Protein AF-A0A6V8NXZ9-F1 (afdb_monomer_lite)

Structure (mmCIF, N/CA/C/O backbone):
data_AF-A0A6V8NXZ9-F1
#
_entry.id   AF-A0A6V8NXZ9-F1
#
loop_
_atom_site.group_PDB
_atom_site.id
_atom_site.type_symbol
_atom_site.label_atom_id
_atom_site.label_alt_id
_atom_site.label_comp_id
_atom_site.label_asym_id
_atom_site.label_entity_id
_atom_site.label_seq_id
_atom_site.pdbx_PDB_ins_code
_atom_site.Cartn_x
_atom_site.Cartn_y
_atom_site.Cartn_z
_atom_site.occupancy
_atom_site.B_iso_or_equiv
_atom_site.auth_seq_id
_atom_site.auth_comp_id
_atom_site.auth_asym_id
_atom_site.auth_atom_id
_atom_site.pdbx_PDB_model_num
ATOM 1 N N . MET A 1 1 ? 3.619 6.736 -26.602 1.00 44.34 1 MET A N 1
ATOM 2 C CA . MET A 1 1 ? 4.812 7.509 -26.999 1.00 44.34 1 MET A CA 1
ATOM 3 C C . MET A 1 1 ? 5.815 6.508 -27.537 1.00 44.34 1 MET A C 1
ATOM 5 O O . MET A 1 1 ? 6.090 5.540 -26.835 1.00 44.34 1 MET A O 1
ATOM 9 N N . PHE A 1 2 ? 6.226 6.616 -28.799 1.00 51.22 2 PHE A N 1
ATOM 10 C CA . PHE A 1 2 ? 7.111 5.613 -29.393 1.00 51.22 2 PHE A CA 1
ATOM 11 C C . PHE A 1 2 ? 8.564 5.928 -29.008 1.00 51.22 2 PHE A C 1
ATOM 13 O O . PHE A 1 2 ? 8.929 7.092 -28.900 1.00 51.22 2 PHE A O 1
ATOM 20 N N . LEU A 1 3 ? 9.408 4.907 -28.820 1.00 50.59 3 LEU A N 1
ATOM 21 C CA . LEU A 1 3 ? 10.828 5.071 -28.450 1.00 50.59 3 LEU A CA 1
ATOM 22 C C . LEU A 1 3 ? 11.610 6.003 -29.397 1.00 50.59 3 LEU A C 1
ATOM 24 O O . LEU A 1 3 ? 12.519 6.702 -28.956 1.00 50.59 3 LEU A O 1
ATOM 28 N N . LYS A 1 4 ? 11.196 6.074 -30.669 1.00 51.84 4 LYS A N 1
ATOM 29 C CA . LYS A 1 4 ? 11.708 7.023 -31.673 1.00 51.84 4 LYS A CA 1
ATOM 30 C C . LYS A 1 4 ? 11.561 8.494 -31.264 1.00 51.84 4 LYS A C 1
ATOM 32 O O . LYS A 1 4 ? 12.440 9.290 -31.566 1.00 51.84 4 LYS A O 1
ATOM 37 N N . ASP A 1 5 ? 10.493 8.833 -30.540 1.00 56.41 5 ASP A N 1
ATOM 38 C CA . ASP A 1 5 ? 10.184 10.208 -30.133 1.00 56.41 5 ASP A CA 1
ATOM 39 C C . ASP A 1 5 ? 11.062 10.650 -28.944 1.00 56.41 5 ASP A C 1
ATOM 41 O O . ASP A 1 5 ? 11.303 11.838 -28.748 1.00 56.41 5 ASP A O 1
ATOM 45 N N . LEU A 1 6 ? 11.554 9.693 -28.146 1.00 55.06 6 LEU A N 1
ATOM 46 C CA . LEU A 1 6 ? 12.332 9.953 -26.932 1.00 55.06 6 LEU A CA 1
ATOM 47 C C . LEU A 1 6 ? 13.842 10.016 -27.195 1.00 55.06 6 LEU A C 1
ATOM 49 O O . LEU A 1 6 ? 14.550 10.742 -26.506 1.00 55.06 6 LEU A O 1
ATOM 53 N N . LEU A 1 7 ? 14.338 9.270 -28.184 1.00 58.25 7 LEU A N 1
ATOM 54 C CA . LEU A 1 7 ? 15.778 9.123 -28.409 1.00 58.25 7 LEU A CA 1
ATOM 55 C C . LEU A 1 7 ? 16.353 10.022 -29.506 1.00 58.25 7 LEU A C 1
ATOM 57 O O . LEU A 1 7 ? 17.566 10.025 -29.647 1.00 58.25 7 LEU A O 1
ATOM 61 N N . HIS A 1 8 ? 15.540 10.771 -30.266 1.00 58.88 8 HIS A N 1
ATOM 62 C CA . HIS A 1 8 ? 16.008 11.631 -31.378 1.00 58.88 8 HIS A CA 1
ATOM 63 C C . HIS A 1 8 ? 16.975 10.921 -32.354 1.00 58.88 8 HIS A C 1
ATOM 65 O O . HIS A 1 8 ? 17.733 11.564 -33.076 1.00 58.88 8 HIS A O 1
ATOM 71 N N . ILE A 1 9 ? 16.952 9.587 -32.386 1.00 61.41 9 ILE A N 1
ATOM 72 C CA . ILE A 1 9 ? 17.805 8.761 -33.231 1.00 61.41 9 ILE A CA 1
ATOM 73 C C . ILE A 1 9 ? 16.884 8.010 -34.174 1.00 61.41 9 ILE A C 1
ATOM 75 O O . ILE A 1 9 ? 16.081 7.170 -33.756 1.00 61.41 9 ILE A O 1
ATOM 79 N N . ASP A 1 10 ? 17.015 8.319 -35.460 1.00 65.19 10 ASP A N 1
ATOM 80 C CA . ASP A 1 10 ? 16.395 7.535 -36.512 1.00 65.19 10 ASP A CA 1
ATOM 81 C C . ASP A 1 10 ? 17.230 6.270 -36.758 1.00 65.19 10 ASP A C 1
ATOM 83 O O . ASP A 1 10 ? 18.076 6.185 -37.647 1.00 65.19 10 ASP A O 1
ATOM 87 N N . TRP A 1 11 ? 16.972 5.267 -35.924 1.00 61.94 11 TRP A N 1
ATOM 88 C CA . TRP A 1 11 ? 17.294 3.852 -36.106 1.00 61.94 11 TRP A CA 1
ATOM 89 C C . TRP A 1 11 ? 17.122 3.303 -37.536 1.00 61.94 11 TRP A C 1
ATOM 91 O O . TRP A 1 11 ? 17.767 2.310 -37.862 1.00 61.94 11 TRP A O 1
ATOM 101 N N . SER A 1 12 ? 16.313 3.930 -38.398 1.00 65.88 12 SER A N 1
ATOM 102 C CA . SER A 1 12 ? 16.125 3.510 -39.796 1.00 65.88 12 SER A CA 1
ATOM 103 C C . SER A 1 12 ? 17.209 4.045 -40.739 1.00 65.88 12 SER A C 1
ATOM 105 O O . SER A 1 12 ? 17.384 3.505 -41.827 1.00 65.88 12 SER A O 1
ATOM 107 N N . ASN A 1 13 ? 17.923 5.100 -40.335 1.00 66.12 13 ASN A N 1
ATOM 108 C CA . ASN A 1 13 ? 18.880 5.838 -41.166 1.00 66.12 13 ASN A CA 1
ATOM 109 C C . ASN A 1 13 ? 20.290 5.902 -40.546 1.00 66.12 13 ASN A C 1
ATOM 111 O O . ASN A 1 13 ? 21.127 6.698 -40.965 1.00 66.12 13 ASN A O 1
ATOM 115 N N . THR A 1 14 ? 20.546 5.106 -39.504 1.00 67.25 14 THR A N 1
ATOM 116 C CA . THR A 1 14 ? 21.840 5.082 -38.811 1.00 67.25 14 THR A CA 1
ATOM 117 C C . THR A 1 14 ? 22.824 4.199 -39.581 1.00 67.25 14 THR A C 1
ATOM 119 O O . THR A 1 14 ? 22.561 3.013 -39.777 1.00 67.25 14 THR A O 1
ATOM 122 N N . ASP A 1 15 ? 23.961 4.758 -39.998 1.00 72.31 15 ASP A N 1
ATOM 123 C CA . ASP A 1 15 ? 25.062 3.977 -40.568 1.00 72.31 15 ASP A CA 1
ATOM 124 C C . ASP A 1 15 ? 25.852 3.294 -39.441 1.00 72.31 15 ASP A C 1
ATOM 126 O O . ASP A 1 15 ? 26.565 3.934 -38.671 1.00 72.31 15 ASP A O 1
ATOM 130 N N . PHE A 1 16 ? 25.712 1.975 -39.327 1.00 73.75 16 PHE A N 1
ATOM 131 C CA . PHE A 1 16 ? 26.387 1.180 -38.297 1.00 73.75 16 PHE A CA 1
ATOM 132 C C . PHE A 1 16 ? 27.879 0.939 -38.579 1.00 73.75 16 PHE A C 1
ATOM 134 O O . PHE A 1 16 ? 28.561 0.371 -37.725 1.00 73.75 16 PHE A O 1
ATOM 141 N N . ASN A 1 17 ? 28.392 1.354 -39.742 1.00 78.12 17 ASN A N 1
ATOM 142 C CA . ASN A 1 17 ? 29.830 1.360 -40.023 1.00 78.12 17 ASN A CA 1
ATOM 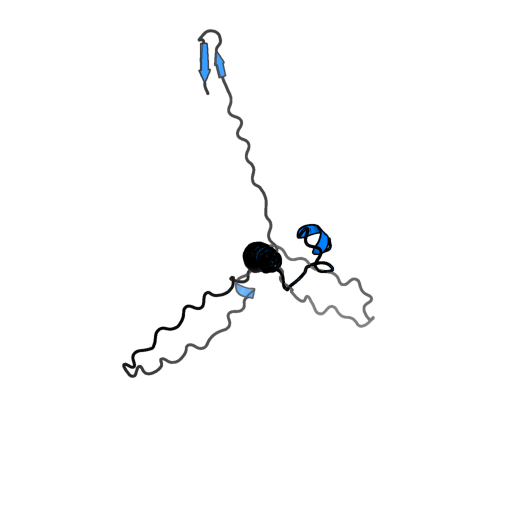143 C C . ASN A 1 17 ? 30.531 2.639 -39.545 1.00 78.12 17 ASN A C 1
ATOM 145 O O . ASN A 1 17 ? 31.762 2.658 -39.488 1.00 78.12 17 ASN A O 1
ATOM 149 N N . ASP A 1 18 ? 29.786 3.683 -39.171 1.00 82.25 18 ASP A N 1
ATOM 150 C CA . ASP A 1 18 ? 30.359 4.876 -38.554 1.00 82.25 18 ASP A CA 1
ATOM 151 C C . ASP A 1 18 ? 30.555 4.670 -37.043 1.00 82.25 18 ASP A C 1
ATOM 153 O O . ASP A 1 18 ? 29.615 4.500 -36.260 1.00 82.25 18 ASP A O 1
ATOM 157 N N . GLN A 1 19 ? 31.817 4.713 -36.618 1.00 83.50 19 GLN A N 1
ATOM 158 C CA . GLN A 1 19 ? 32.207 4.544 -35.224 1.00 83.50 19 GLN A CA 1
ATOM 159 C C . GLN A 1 19 ? 31.627 5.642 -34.312 1.00 83.50 19 GLN A C 1
ATOM 161 O O . GLN A 1 19 ? 31.325 5.358 -33.147 1.00 83.50 19 GLN A O 1
ATOM 166 N N . GLU A 1 20 ? 31.453 6.876 -34.799 1.00 82.19 20 GLU A N 1
ATOM 167 C CA . GLU A 1 20 ? 30.852 7.957 -34.007 1.00 82.19 20 GLU A CA 1
ATOM 168 C C . GLU A 1 20 ? 29.347 7.750 -33.824 1.00 82.19 20 GLU A C 1
ATOM 170 O O . GLU A 1 20 ? 28.856 7.845 -32.692 1.00 82.19 20 GLU A O 1
ATOM 175 N N . ALA A 1 21 ? 28.636 7.366 -34.887 1.00 79.25 21 ALA A N 1
ATOM 176 C CA . ALA A 1 21 ? 27.217 7.021 -34.825 1.00 79.25 21 ALA A CA 1
ATOM 177 C C . ALA A 1 21 ? 26.946 5.854 -33.858 1.00 79.25 21 ALA A C 1
ATOM 179 O O . ALA A 1 21 ? 26.066 5.945 -32.994 1.00 79.25 21 ALA A O 1
ATOM 180 N N . VAL A 1 22 ? 27.749 4.784 -33.926 1.00 83.94 22 VAL A N 1
ATOM 181 C CA . VAL A 1 22 ? 27.628 3.633 -33.015 1.00 83.94 22 VAL A CA 1
ATOM 182 C C . VAL A 1 22 ? 27.886 4.044 -31.566 1.00 83.94 22 VAL A C 1
ATOM 184 O O . VAL A 1 22 ? 27.142 3.646 -30.667 1.00 83.94 22 VAL A O 1
ATOM 187 N N . LYS A 1 23 ? 28.905 4.875 -31.313 1.00 84.62 23 LYS A N 1
ATOM 188 C CA . LYS A 1 23 ? 29.224 5.356 -29.961 1.00 84.62 23 LYS A CA 1
ATOM 189 C C . LYS A 1 23 ? 28.108 6.234 -29.389 1.00 84.62 23 LYS A C 1
ATOM 191 O O . LYS A 1 23 ? 27.764 6.084 -28.214 1.00 84.62 23 LYS A O 1
ATOM 196 N N . ALA A 1 24 ? 27.524 7.114 -30.202 1.00 82.31 24 ALA A N 1
ATOM 197 C CA . ALA A 1 24 ? 26.393 7.949 -29.808 1.00 82.31 24 ALA A CA 1
ATOM 198 C C . ALA A 1 24 ? 25.162 7.099 -29.461 1.00 82.31 24 ALA A C 1
ATOM 200 O O . ALA A 1 24 ? 24.527 7.325 -28.427 1.00 82.31 24 ALA A O 1
ATOM 201 N N . LEU A 1 25 ? 24.868 6.079 -30.270 1.00 82.06 25 LEU A N 1
ATOM 202 C CA . LEU A 1 25 ? 23.763 5.152 -30.037 1.00 82.06 25 LEU A CA 1
ATOM 203 C C . LEU A 1 25 ? 23.963 4.337 -28.753 1.00 82.06 25 LEU A C 1
ATOM 205 O O . LEU A 1 25 ? 23.038 4.212 -27.949 1.00 82.06 25 LEU A O 1
ATOM 209 N N . LEU A 1 26 ? 25.181 3.844 -28.511 1.00 86.44 26 LEU A N 1
ATOM 210 C CA . LEU A 1 26 ? 25.509 3.088 -27.302 1.00 86.44 26 LEU A CA 1
ATOM 211 C C . LEU A 1 26 ? 25.357 3.944 -26.037 1.00 86.44 26 LEU A C 1
ATOM 213 O O . LEU A 1 26 ? 24.838 3.472 -25.027 1.00 86.44 26 LEU A O 1
ATOM 217 N N . HIS A 1 27 ? 25.766 5.214 -26.102 1.00 85.00 27 HIS A N 1
ATOM 218 C CA . HIS A 1 27 ? 25.620 6.161 -24.999 1.00 85.00 27 HIS A CA 1
ATOM 219 C C . HIS A 1 27 ? 24.144 6.446 -24.681 1.00 85.00 27 HIS A C 1
ATOM 221 O O . HIS A 1 27 ? 23.736 6.405 -23.521 1.00 85.00 27 HIS A O 1
ATOM 227 N N . HIS A 1 28 ? 23.316 6.659 -25.706 1.00 83.00 28 HIS A N 1
ATOM 228 C CA . HIS A 1 28 ? 21.875 6.851 -25.527 1.00 83.00 28 HIS A CA 1
ATOM 229 C C . HIS A 1 28 ? 21.192 5.610 -24.950 1.00 83.00 28 HIS A C 1
ATOM 231 O O . HIS A 1 28 ? 20.364 5.722 -24.045 1.00 83.00 28 HIS A O 1
ATOM 237 N N . LEU A 1 29 ? 21.569 4.422 -25.427 1.00 85.19 29 LEU A N 1
ATOM 238 C CA . LEU A 1 29 ? 21.033 3.164 -24.921 1.00 85.19 29 LEU A CA 1
ATOM 239 C C . LEU A 1 29 ? 21.428 2.936 -23.457 1.00 85.19 29 LEU A C 1
ATOM 241 O O . LEU A 1 29 ? 20.581 2.543 -22.659 1.00 85.19 29 LEU A O 1
ATOM 245 N N . ALA A 1 30 ? 22.671 3.249 -23.082 1.00 86.44 30 ALA A N 1
ATOM 246 C CA . ALA A 1 30 ? 23.124 3.188 -21.694 1.00 86.44 30 ALA A CA 1
ATOM 247 C C . ALA A 1 30 ? 22.316 4.131 -20.786 1.00 86.44 30 ALA A C 1
ATOM 249 O O . ALA A 1 30 ? 21.821 3.694 -19.748 1.00 86.44 30 ALA A O 1
ATOM 250 N N . ASN A 1 31 ? 22.100 5.380 -21.212 1.00 87.69 31 ASN A N 1
ATOM 251 C CA . ASN A 1 31 ? 21.304 6.356 -20.461 1.00 87.69 31 ASN A CA 1
ATOM 252 C C . ASN A 1 31 ? 19.844 5.904 -20.299 1.00 87.69 31 ASN A C 1
ATOM 254 O O . ASN A 1 31 ? 19.264 6.041 -19.221 1.00 87.69 31 ASN A O 1
ATOM 258 N N . LEU A 1 32 ? 19.249 5.322 -21.345 1.00 86.44 32 LEU A N 1
ATOM 259 C CA . LEU A 1 32 ? 17.887 4.793 -21.279 1.00 86.44 32 LEU A CA 1
ATOM 260 C C . LEU A 1 32 ? 17.793 3.593 -20.333 1.00 86.44 32 LEU A C 1
ATOM 262 O O . LEU A 1 32 ? 16.876 3.523 -19.517 1.00 86.44 32 LEU A O 1
ATOM 266 N N . VAL A 1 33 ? 18.739 2.655 -20.422 1.00 90.25 33 VAL A N 1
ATOM 267 C CA . VAL A 1 33 ? 18.802 1.500 -19.518 1.00 90.25 33 VAL A CA 1
ATOM 268 C C . VAL A 1 33 ? 18.965 1.966 -18.075 1.00 90.25 33 VAL A C 1
ATOM 270 O O . VAL A 1 33 ? 18.298 1.433 -17.190 1.00 90.25 33 VAL A O 1
ATOM 273 N N . GLU A 1 34 ? 19.792 2.980 -17.826 1.00 90.81 34 GLU A N 1
ATOM 274 C CA . GLU A 1 34 ? 19.961 3.552 -16.493 1.00 90.81 34 GLU A CA 1
ATOM 275 C C . GLU A 1 34 ? 18.665 4.195 -15.979 1.00 90.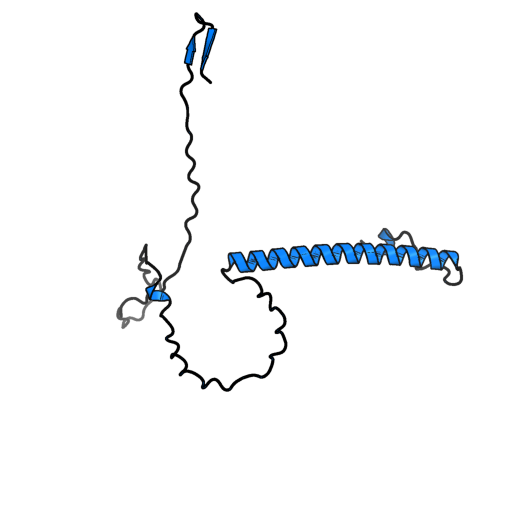81 34 GLU A C 1
ATOM 277 O O . GLU A 1 34 ? 18.249 3.920 -14.851 1.00 90.81 34 GLU A O 1
ATOM 282 N N . ALA A 1 35 ? 17.986 4.997 -16.804 1.00 86.25 35 ALA A N 1
ATOM 283 C CA . ALA A 1 35 ? 16.704 5.604 -16.453 1.00 86.25 35 ALA A CA 1
ATOM 284 C C . ALA A 1 35 ? 15.643 4.540 -16.124 1.00 86.25 35 ALA A C 1
ATOM 286 O O . ALA A 1 35 ? 15.015 4.595 -15.064 1.00 86.25 35 ALA A O 1
ATOM 287 N N . LEU A 1 36 ? 15.515 3.518 -16.976 1.00 91.19 36 LEU A N 1
ATOM 288 C CA . LEU A 1 36 ? 14.605 2.391 -16.764 1.00 91.19 36 LEU A CA 1
ATOM 289 C C . LEU A 1 36 ? 14.964 1.596 -15.506 1.00 91.19 36 LEU A C 1
ATOM 291 O O . LEU A 1 36 ? 14.077 1.159 -14.776 1.00 91.19 36 LEU A O 1
ATOM 295 N N . HIS A 1 37 ? 16.254 1.405 -15.223 1.00 92.62 37 HIS A N 1
ATOM 296 C CA . HIS A 1 37 ? 16.697 0.708 -14.022 1.00 92.62 37 HIS A CA 1
ATOM 297 C C . HIS A 1 37 ? 16.328 1.483 -12.752 1.00 92.62 37 HIS A C 1
ATOM 299 O O . HIS A 1 37 ? 15.801 0.891 -11.805 1.00 92.62 37 HIS A O 1
ATOM 305 N N . ARG A 1 38 ? 16.550 2.804 -12.745 1.00 92.12 38 ARG A N 1
ATOM 306 C CA . ARG A 1 38 ? 16.167 3.693 -11.636 1.00 92.12 38 ARG A CA 1
ATOM 307 C C . ARG A 1 38 ? 14.659 3.648 -11.388 1.00 92.12 38 ARG A C 1
ATOM 309 O O . ARG A 1 38 ? 14.237 3.453 -10.249 1.00 92.12 38 ARG A O 1
ATOM 316 N N . GLU A 1 39 ? 13.854 3.754 -12.442 1.00 92.12 39 GLU A N 1
ATOM 317 C CA . GLU A 1 39 ? 12.394 3.674 -12.340 1.00 92.12 39 GLU A CA 1
ATOM 318 C C . GLU A 1 39 ? 11.934 2.294 -11.851 1.00 92.12 39 GLU A C 1
ATOM 320 O O . GLU A 1 39 ? 11.100 2.191 -10.952 1.00 92.12 39 GLU A O 1
ATOM 325 N N . ASN A 1 40 ? 12.534 1.215 -12.356 1.00 96.94 40 ASN A N 1
ATOM 326 C CA . ASN A 1 40 ? 12.216 -0.141 -11.917 1.00 96.94 40 ASN A CA 1
ATOM 327 C C . ASN A 1 40 ? 12.517 -0.350 -10.425 1.00 96.94 40 ASN A C 1
ATOM 329 O O . ASN A 1 40 ? 11.740 -1.000 -9.724 1.00 96.94 40 ASN A O 1
ATOM 333 N N . LEU A 1 41 ? 13.628 0.204 -9.930 1.00 95.69 41 LEU A N 1
ATOM 334 C CA . LEU A 1 41 ? 13.993 0.141 -8.517 1.00 95.69 41 LEU A CA 1
ATOM 335 C C . LEU A 1 41 ? 13.007 0.930 -7.644 1.00 95.69 41 LEU A C 1
ATOM 337 O O . LEU A 1 41 ? 12.566 0.422 -6.608 1.00 95.69 41 LEU A O 1
ATOM 341 N N . ALA A 1 42 ? 12.615 2.129 -8.083 1.00 94.62 42 ALA A N 1
ATOM 342 C CA . ALA A 1 42 ? 11.609 2.939 -7.403 1.00 94.62 42 ALA A CA 1
ATOM 343 C C . ALA A 1 42 ? 10.258 2.205 -7.339 1.00 94.62 42 ALA A C 1
ATOM 345 O O . ALA A 1 42 ? 9.686 2.053 -6.259 1.00 94.62 42 ALA A O 1
ATOM 346 N N . LEU A 1 43 ? 9.803 1.643 -8.464 1.00 97.38 43 LEU A N 1
ATOM 347 C CA . LEU A 1 43 ? 8.565 0.864 -8.541 1.00 97.38 43 LEU A CA 1
ATOM 348 C C . LEU A 1 43 ? 8.608 -0.387 -7.662 1.00 97.38 43 LEU A C 1
ATOM 350 O O . LEU A 1 43 ? 7.630 -0.688 -6.983 1.00 97.38 43 LEU A O 1
ATOM 354 N N . LYS A 1 44 ? 9.728 -1.118 -7.635 1.00 96.25 44 LYS A N 1
ATOM 355 C CA . LYS A 1 44 ? 9.901 -2.282 -6.750 1.00 96.25 44 LYS A CA 1
ATOM 356 C C . LYS A 1 44 ? 9.812 -1.895 -5.279 1.00 96.25 44 LYS A C 1
ATOM 358 O O . LYS A 1 44 ? 9.170 -2.607 -4.510 1.00 96.25 44 LYS A O 1
ATOM 363 N N . THR A 1 45 ? 10.428 -0.776 -4.908 1.00 95.38 45 THR A N 1
ATOM 364 C CA . THR A 1 45 ? 10.407 -0.256 -3.536 1.00 95.38 45 THR A CA 1
ATOM 365 C C . THR A 1 45 ? 8.991 0.134 -3.124 1.00 95.38 45 THR A C 1
ATOM 367 O O . THR A 1 45 ? 8.507 -0.318 -2.089 1.00 95.38 45 THR A O 1
ATOM 370 N N . GLU A 1 46 ? 8.285 0.887 -3.968 1.00 95.88 46 GLU A N 1
ATOM 371 C CA . GLU A 1 46 ? 6.905 1.291 -3.690 1.00 95.88 46 GLU A CA 1
ATOM 372 C C . GLU A 1 46 ? 5.955 0.091 -3.660 1.00 95.88 46 GLU A C 1
ATOM 374 O O . GLU A 1 46 ? 5.125 -0.033 -2.765 1.00 95.88 46 GLU A O 1
ATOM 379 N N . ASN A 1 47 ? 6.118 -0.864 -4.577 1.00 97.00 47 ASN A N 1
ATOM 380 C CA . ASN A 1 47 ? 5.323 -2.088 -4.578 1.00 97.00 47 ASN A CA 1
ATOM 381 C C . ASN A 1 47 ? 5.536 -2.910 -3.297 1.00 97.00 47 ASN A C 1
ATOM 383 O O . ASN A 1 47 ? 4.582 -3.483 -2.773 1.00 97.00 47 ASN A O 1
ATOM 387 N N . GLN A 1 48 ? 6.769 -2.958 -2.781 1.00 91.44 48 GLN A N 1
ATOM 388 C CA . GLN A 1 48 ? 7.071 -3.614 -1.512 1.00 91.44 48 GLN A CA 1
ATOM 389 C C . GLN A 1 48 ? 6.407 -2.881 -0.341 1.00 91.44 48 GLN A C 1
ATOM 391 O O . GLN A 1 48 ? 5.716 -3.520 0.449 1.00 91.44 48 GLN A O 1
ATOM 396 N N . ARG A 1 49 ? 6.507 -1.546 -0.294 1.00 93.12 49 ARG A N 1
ATOM 397 C CA . ARG A 1 49 ? 5.833 -0.714 0.715 1.00 93.12 49 ARG A CA 1
ATOM 398 C C . ARG A 1 49 ? 4.320 -0.936 0.723 1.00 93.12 49 ARG A C 1
ATOM 400 O O . ARG A 1 49 ? 3.736 -1.162 1.777 1.00 93.12 49 ARG A O 1
ATOM 407 N N . LEU A 1 50 ? 3.692 -0.933 -0.452 1.00 94.31 50 LEU A N 1
ATOM 408 C CA . LEU A 1 50 ? 2.255 -1.168 -0.600 1.00 94.31 50 LEU A CA 1
ATOM 409 C C . LEU A 1 50 ? 1.851 -2.583 -0.179 1.00 94.31 50 LEU A C 1
ATOM 411 O O . LEU A 1 50 ? 0.796 -2.759 0.422 1.00 94.31 50 LEU A O 1
ATOM 415 N N . LYS A 1 51 ? 2.672 -3.598 -0.472 1.00 91.62 51 LYS A N 1
ATOM 416 C CA . LYS A 1 51 ? 2.440 -4.970 0.002 1.00 91.62 51 LYS A CA 1
ATOM 417 C C . LYS A 1 51 ? 2.499 -5.058 1.520 1.00 91.62 51 LYS A C 1
ATOM 419 O O . LYS A 1 51 ? 1.649 -5.717 2.112 1.00 91.62 51 LYS A O 1
ATOM 424 N N . ASP A 1 52 ? 3.475 -4.404 2.136 1.00 83.06 52 ASP A N 1
ATOM 425 C CA . ASP A 1 52 ? 3.630 -4.405 3.588 1.00 83.06 52 ASP A CA 1
ATOM 426 C C . ASP A 1 52 ? 2.468 -3.674 4.271 1.00 83.06 52 ASP A C 1
ATOM 428 O O . ASP A 1 52 ? 1.898 -4.204 5.225 1.00 83.06 52 ASP A O 1
ATOM 432 N N . GLU A 1 53 ? 2.027 -2.543 3.713 1.00 87.50 53 GLU A N 1
ATOM 433 C CA . GLU A 1 53 ? 0.830 -1.832 4.174 1.00 87.50 53 GLU A CA 1
ATOM 434 C C . GLU A 1 53 ? -0.436 -2.687 4.009 1.00 87.50 53 GLU A C 1
ATOM 436 O O . GLU A 1 53 ? -1.254 -2.789 4.918 1.00 87.50 53 GLU A O 1
ATOM 441 N N . ASN A 1 54 ? -0.587 -3.379 2.876 1.00 90.69 54 ASN A N 1
ATOM 442 C CA . ASN A 1 54 ? -1.728 -4.263 2.639 1.00 90.69 54 ASN A CA 1
ATOM 443 C C . ASN A 1 54 ? -1.771 -5.424 3.646 1.00 90.69 54 ASN A C 1
ATOM 445 O O . ASN A 1 54 ? -2.841 -5.763 4.149 1.00 90.69 54 ASN A O 1
ATOM 449 N N . ASN A 1 55 ? -0.613 -6.007 3.967 1.00 80.62 55 ASN A N 1
ATOM 450 C CA . ASN A 1 55 ? -0.494 -7.064 4.970 1.00 80.62 55 ASN A CA 1
ATOM 451 C C . ASN A 1 55 ? -0.822 -6.539 6.374 1.00 80.62 55 ASN A C 1
ATOM 453 O O . ASN A 1 55 ? -1.581 -7.181 7.100 1.00 80.62 55 ASN A O 1
ATOM 457 N N . HIS A 1 56 ? -0.321 -5.348 6.723 1.00 80.00 56 HIS A N 1
ATOM 458 C CA . HIS A 1 56 ? -0.644 -4.669 7.977 1.00 80.00 56 HIS A CA 1
ATOM 459 C C . HIS A 1 56 ? -2.155 -4.435 8.121 1.00 80.00 56 HIS A C 1
ATOM 461 O O . HIS A 1 56 ? -2.743 -4.846 9.122 1.00 80.00 56 HIS A O 1
ATOM 467 N N . LEU A 1 57 ? -2.803 -3.872 7.094 1.00 77.25 57 LEU A N 1
ATOM 468 C CA . LEU A 1 57 ? -4.252 -3.642 7.072 1.00 77.25 57 LEU A CA 1
ATOM 469 C C . LEU A 1 57 ? -5.063 -4.945 7.149 1.00 77.25 57 LEU A C 1
ATOM 471 O O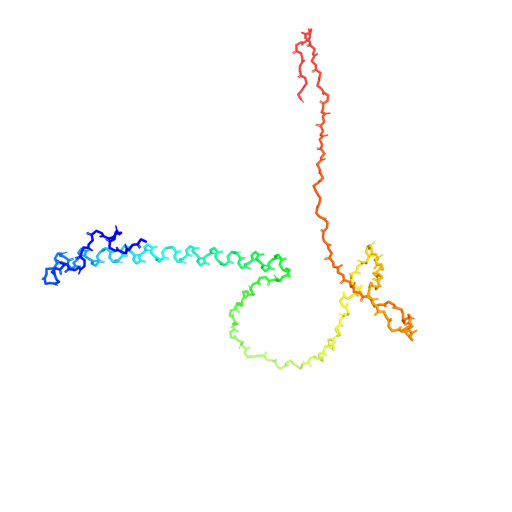 . LEU A 1 57 ? -6.150 -4.962 7.721 1.00 77.25 57 LEU A O 1
ATOM 475 N N . LYS A 1 58 ? -4.534 -6.051 6.614 1.00 75.94 58 LYS A N 1
ATOM 476 C CA . LYS A 1 58 ? -5.141 -7.390 6.711 1.00 75.94 58 LYS A CA 1
ATOM 477 C C . LYS A 1 58 ? -4.873 -8.100 8.043 1.00 75.94 58 LYS A C 1
ATOM 479 O O . LYS A 1 58 ? -5.385 -9.197 8.253 1.00 75.94 58 LYS A O 1
ATOM 484 N N . GLY A 1 59 ? -4.086 -7.505 8.943 1.00 66.50 59 GLY A N 1
ATOM 485 C CA . GLY A 1 59 ? -3.706 -8.119 10.217 1.00 66.50 59 GLY A CA 1
ATOM 486 C C . GLY A 1 59 ? -2.732 -9.295 10.072 1.00 66.50 59 GLY A C 1
ATOM 487 O O . GLY A 1 59 ? -2.529 -10.057 11.022 1.00 66.50 59 GLY A O 1
ATOM 488 N N . GLU A 1 60 ? -2.114 -9.454 8.901 1.00 64.75 60 GLU A N 1
ATOM 489 C CA . GLU A 1 60 ? -1.060 -10.432 8.662 1.00 64.75 60 GLU A CA 1
ATOM 490 C C . GLU A 1 60 ? 0.285 -9.798 9.036 1.00 64.75 60 GLU A C 1
ATOM 492 O O . GLU A 1 60 ? 0.626 -8.699 8.596 1.00 64.75 60 GLU A O 1
ATOM 497 N N . ARG A 1 61 ? 1.086 -10.471 9.874 1.00 58.41 61 ARG A N 1
ATOM 498 C CA . ARG A 1 61 ? 2.468 -10.025 10.106 1.00 58.41 61 ARG A CA 1
ATOM 499 C C . ARG A 1 61 ? 3.195 -10.066 8.761 1.00 58.41 61 ARG A C 1
ATOM 501 O O . ARG A 1 61 ? 3.208 -11.117 8.123 1.00 58.41 61 ARG A O 1
ATOM 508 N N . GLY A 1 62 ? 3.769 -8.929 8.358 1.00 57.72 62 GLY A N 1
ATOM 509 C CA . GLY A 1 62 ? 4.538 -8.783 7.122 1.00 57.72 62 GLY A CA 1
ATOM 510 C C . GLY A 1 62 ? 5.603 -9.870 6.944 1.00 57.72 62 GLY A C 1
ATOM 511 O O . GLY A 1 62 ? 5.958 -10.586 7.887 1.00 57.72 62 GLY A O 1
ATOM 512 N N . LYS A 1 63 ? 6.089 -10.007 5.705 1.00 54.22 63 LYS A N 1
ATOM 513 C CA . LYS A 1 63 ? 6.967 -11.096 5.255 1.00 54.22 63 LYS A CA 1
ATOM 514 C C . LYS A 1 63 ? 8.072 -11.380 6.291 1.00 54.22 63 LYS A C 1
ATOM 516 O O . LYS A 1 63 ? 8.847 -10.475 6.595 1.00 54.22 63 LYS A O 1
ATOM 521 N N . PRO A 1 64 ? 8.169 -12.607 6.839 1.00 58.16 64 PRO A N 1
ATOM 522 C CA . PRO A 1 64 ? 9.181 -12.909 7.840 1.00 58.16 64 PRO A CA 1
ATOM 523 C C . PRO A 1 64 ? 10.577 -12.749 7.233 1.00 58.16 64 PRO A C 1
ATOM 525 O O . PRO A 1 64 ? 10.892 -13.372 6.217 1.00 58.16 64 PRO A O 1
ATOM 528 N N . ASP A 1 65 ? 11.412 -11.928 7.870 1.00 57.28 65 ASP A N 1
ATOM 529 C CA . ASP A 1 65 ? 12.845 -11.869 7.594 1.00 57.28 65 ASP A CA 1
ATOM 530 C C . ASP A 1 65 ? 13.497 -13.153 8.128 1.00 57.28 65 ASP A C 1
ATOM 532 O O . ASP A 1 65 ? 13.773 -13.308 9.322 1.00 57.28 65 ASP A O 1
ATOM 536 N N . ILE A 1 66 ? 13.650 -14.144 7.249 1.00 57.78 66 ILE A N 1
ATOM 537 C CA . ILE A 1 66 ? 14.278 -15.418 7.592 1.00 57.78 66 ILE A CA 1
ATOM 538 C C . ILE A 1 66 ? 15.791 -15.211 7.542 1.00 57.78 66 ILE A C 1
ATOM 540 O O . ILE A 1 66 ? 16.421 -15.370 6.497 1.00 57.78 66 ILE A O 1
ATOM 544 N N . LYS A 1 67 ? 16.390 -14.899 8.695 1.00 64.44 67 LYS A N 1
ATOM 545 C CA . LYS A 1 67 ? 17.850 -14.897 8.832 1.00 64.44 67 LYS A CA 1
ATOM 546 C C . LYS A 1 67 ? 18.419 -16.291 8.509 1.00 64.44 67 LYS A C 1
ATOM 548 O O . LYS A 1 67 ? 17.859 -17.296 8.966 1.00 64.44 67 LYS A O 1
ATOM 553 N N . PRO A 1 68 ? 19.538 -16.384 7.767 1.00 55.28 68 PRO A N 1
ATOM 554 C CA . PRO A 1 68 ? 20.180 -17.660 7.474 1.00 55.28 68 PRO A CA 1
ATOM 555 C C . PRO A 1 68 ? 20.616 -18.352 8.773 1.00 55.28 68 PRO A C 1
ATOM 557 O O . PRO A 1 68 ? 21.214 -17.741 9.660 1.00 55.28 68 PRO A O 1
ATOM 560 N N . LYS A 1 69 ? 20.297 -19.645 8.905 1.00 57.50 69 LYS A N 1
ATOM 561 C CA . LYS A 1 69 ? 20.709 -20.457 10.059 1.00 57.50 69 LYS A CA 1
ATOM 562 C C . LYS A 1 69 ? 22.229 -20.623 10.046 1.00 57.50 69 LYS A C 1
ATOM 564 O O . LYS A 1 69 ? 22.775 -21.177 9.097 1.00 57.50 69 LYS A O 1
ATOM 569 N N . ALA A 1 70 ? 22.893 -20.204 11.122 1.00 57.16 70 ALA A N 1
ATOM 570 C CA . ALA A 1 70 ? 24.293 -20.539 11.361 1.00 57.16 70 ALA A CA 1
ATOM 571 C C . ALA A 1 70 ? 24.483 -22.073 11.419 1.00 57.16 70 ALA A C 1
ATOM 573 O O . ALA A 1 70 ? 23.587 -22.780 11.905 1.00 57.16 70 ALA A O 1
ATOM 574 N N . PRO A 1 71 ? 25.627 -22.609 10.949 1.00 55.56 71 PRO A N 1
ATOM 575 C CA . PRO A 1 71 ? 25.898 -24.040 10.995 1.00 55.56 71 PRO A CA 1
ATOM 576 C C . PRO A 1 71 ? 25.953 -24.514 12.452 1.00 55.56 71 PRO A C 1
ATOM 578 O O . PRO A 1 71 ? 26.709 -23.991 13.274 1.00 55.56 71 PRO A O 1
ATOM 581 N N . LYS A 1 72 ? 25.120 -25.504 12.788 1.00 49.91 72 LYS A N 1
ATOM 582 C CA . LYS A 1 72 ? 25.104 -26.132 14.113 1.00 49.91 72 LYS A CA 1
ATOM 583 C C . LYS A 1 72 ? 26.447 -26.824 14.358 1.00 49.91 72 LYS A C 1
ATOM 585 O O . LYS A 1 72 ? 26.789 -27.764 13.647 1.00 49.91 72 LYS A O 1
ATOM 590 N N . LYS A 1 73 ? 27.177 -26.408 15.397 1.00 45.50 73 LYS A N 1
ATOM 591 C CA . LYS A 1 73 ? 28.222 -27.245 16.000 1.00 45.50 73 LYS A CA 1
ATOM 592 C C . LYS A 1 73 ? 27.546 -28.455 16.647 1.00 45.50 73 LYS A C 1
ATOM 594 O O . LYS A 1 73 ? 26.668 -28.295 17.493 1.00 45.50 73 LYS A O 1
ATOM 599 N N . ASN A 1 74 ? 27.940 -29.649 16.216 1.00 49.09 74 ASN A N 1
ATOM 600 C CA . ASN A 1 74 ? 27.521 -30.916 16.807 1.00 49.09 74 ASN A CA 1
ATOM 601 C C . ASN A 1 74 ? 28.017 -30.982 18.256 1.00 49.09 74 ASN A C 1
ATOM 603 O O . ASN A 1 74 ? 29.213 -30.841 18.500 1.00 49.09 74 ASN A O 1
ATOM 607 N N . GLY A 1 75 ? 27.111 -31.176 19.215 1.00 45.56 75 GLY A N 1
ATOM 608 C CA . GLY A 1 75 ? 27.498 -31.265 20.617 1.00 45.56 75 GLY A CA 1
ATOM 609 C C . GLY A 1 75 ? 26.341 -31.563 21.561 1.00 45.56 75 GLY A C 1
ATOM 610 O O . GLY A 1 75 ? 25.551 -30.682 21.884 1.00 45.56 75 GLY A O 1
ATOM 611 N N . THR A 1 76 ? 26.359 -32.793 22.072 1.00 43.19 76 THR A N 1
ATOM 612 C CA . THR A 1 76 ? 25.646 -33.345 23.238 1.00 43.19 76 THR A CA 1
ATOM 613 C C . THR A 1 76 ? 24.182 -33.766 23.070 1.00 43.19 76 THR A C 1
ATOM 615 O O . THR A 1 76 ? 23.276 -32.986 22.779 1.00 43.19 76 THR A O 1
ATOM 618 N N . ASP A 1 77 ? 24.017 -35.066 23.299 1.00 52.16 77 ASP A N 1
ATOM 619 C CA . ASP A 1 77 ? 22.817 -35.878 23.419 1.00 52.16 77 ASP A CA 1
ATOM 620 C C . ASP A 1 77 ? 21.885 -35.311 24.504 1.00 52.16 77 ASP A C 1
ATOM 622 O O . ASP A 1 77 ? 22.044 -35.557 25.700 1.00 52.16 77 ASP A O 1
ATOM 626 N N . LYS A 1 78 ? 20.934 -34.468 24.095 1.00 50.97 78 LYS A N 1
ATOM 627 C CA . LYS A 1 78 ? 19.820 -34.051 24.948 1.00 50.97 78 LYS A CA 1
ATOM 628 C C . LYS A 1 78 ? 18.622 -34.901 24.563 1.00 50.97 78 LYS A C 1
ATOM 630 O O . LYS A 1 78 ? 18.045 -34.697 23.494 1.00 50.97 78 LYS A O 1
ATOM 635 N N . ARG A 1 79 ? 18.259 -35.846 25.439 1.00 52.31 79 ARG A N 1
ATOM 636 C CA . ARG A 1 79 ? 16.993 -36.588 25.355 1.00 52.31 79 ARG A CA 1
ATOM 637 C C . ARG A 1 79 ? 15.860 -35.598 25.050 1.00 52.31 79 ARG A C 1
ATOM 639 O O . ARG A 1 79 ? 15.755 -34.595 25.759 1.00 52.31 79 ARG A O 1
ATOM 646 N N . PRO A 1 80 ? 15.037 -35.833 24.015 1.00 54.72 80 PRO A N 1
ATOM 647 C CA . PRO A 1 80 ? 13.931 -34.941 23.719 1.00 54.72 80 PRO A CA 1
ATOM 648 C C . PRO A 1 80 ? 12.938 -35.000 24.880 1.00 54.72 80 PRO A C 1
ATOM 650 O O . PRO A 1 80 ? 12.382 -36.057 25.175 1.00 54.72 80 PRO A O 1
ATOM 653 N N . GLU A 1 81 ? 12.735 -33.866 25.550 1.00 61.97 81 GLU A N 1
ATOM 654 C CA . GLU A 1 81 ? 11.618 -33.701 26.476 1.00 61.97 81 GLU A CA 1
ATOM 655 C C . GLU A 1 81 ? 10.307 -34.051 25.752 1.00 61.97 81 GLU A C 1
ATOM 657 O O . GLU A 1 81 ? 10.173 -33.757 24.553 1.00 61.97 81 GLU A O 1
ATOM 662 N N . PRO A 1 82 ? 9.337 -34.687 26.435 1.00 59.88 82 PRO A N 1
ATOM 663 C CA . PRO A 1 82 ? 8.050 -34.986 25.830 1.00 59.88 82 PRO A CA 1
ATOM 664 C C . PRO A 1 82 ? 7.432 -33.683 25.321 1.00 59.88 82 PRO A C 1
ATOM 666 O O . PRO A 1 82 ? 7.239 -32.719 26.066 1.00 59.88 82 PRO A O 1
ATOM 669 N N . LYS A 1 83 ? 7.165 -33.641 24.012 1.00 63.00 83 LYS A N 1
ATOM 670 C CA . LYS A 1 83 ? 6.511 -32.504 23.367 1.00 63.00 83 LYS A CA 1
ATOM 671 C C . LYS A 1 83 ? 5.175 -32.285 24.068 1.00 63.00 83 LYS A C 1
ATOM 673 O O . LYS A 1 83 ? 4.327 -33.171 24.039 1.00 63.00 83 LYS A O 1
ATOM 678 N N . LYS A 1 84 ? 4.992 -31.111 24.681 1.00 65.12 84 LYS A N 1
ATOM 679 C CA . LYS A 1 84 ? 3.685 -30.692 25.196 1.00 65.12 84 LYS A CA 1
ATOM 680 C C . LYS A 1 84 ? 2.670 -30.816 24.064 1.00 65.12 84 LYS A C 1
ATOM 682 O O . LYS A 1 84 ? 2.893 -30.266 22.982 1.00 65.12 84 LYS A O 1
ATOM 687 N N . GLU A 1 85 ? 1.594 -31.555 24.310 1.00 60.03 85 GLU A N 1
ATOM 688 C CA . GLU A 1 85 ? 0.484 -31.651 23.372 1.00 60.03 85 GLU A CA 1
ATOM 689 C C . GLU A 1 85 ? -0.039 -30.243 23.095 1.00 60.03 85 GLU A C 1
ATOM 691 O O . GLU A 1 85 ? -0.377 -29.480 24.003 1.00 60.03 85 GLU A O 1
ATOM 696 N N . TRP A 1 86 ? -0.028 -29.865 21.821 1.00 56.06 86 TRP A N 1
ATOM 697 C CA . TRP A 1 86 ? -0.545 -28.581 21.393 1.00 56.06 86 TRP A CA 1
ATOM 698 C C . TRP A 1 86 ? -2.066 -28.608 21.513 1.00 56.06 86 TRP A C 1
ATOM 700 O O . TRP A 1 86 ? -2.760 -29.175 20.671 1.00 56.06 86 TRP A O 1
ATOM 710 N N . THR A 1 87 ? -2.593 -27.978 22.558 1.00 63.00 87 THR A N 1
ATOM 711 C CA . THR A 1 87 ? -4.020 -27.698 22.655 1.00 63.00 87 THR A CA 1
ATOM 712 C C . THR A 1 87 ? -4.324 -26.455 21.826 1.00 63.00 87 THR A C 1
ATOM 714 O O . THR A 1 87 ? -3.894 -25.336 22.119 1.00 63.00 87 THR A O 1
ATOM 717 N N . LYS A 1 88 ? -5.062 -26.649 20.731 1.00 56.31 88 LYS A N 1
ATOM 718 C CA . LYS A 1 88 ? -5.606 -25.551 19.933 1.00 56.31 88 LYS A CA 1
ATOM 719 C C . LYS A 1 88 ? -6.643 -24.821 20.786 1.00 56.31 88 LYS A C 1
ATOM 721 O O . LYS A 1 88 ? -7.797 -25.233 20.838 1.00 56.31 88 LYS A O 1
ATOM 726 N N . GLY A 1 89 ? -6.230 -23.751 21.462 1.00 57.34 89 GLY A N 1
ATOM 727 C CA . GLY A 1 89 ? -7.159 -22.866 22.162 1.00 57.34 89 GLY A CA 1
ATOM 728 C C . GLY A 1 89 ? -8.228 -22.367 21.191 1.00 57.34 89 GLY A C 1
ATOM 729 O O . GLY A 1 89 ? -7.906 -21.934 20.077 1.00 57.34 89 GLY A O 1
ATOM 730 N N . SER A 1 90 ? -9.498 -22.467 21.585 1.00 61.09 90 SER A N 1
ATOM 731 C CA . SER A 1 90 ? -10.591 -21.918 20.791 1.00 61.09 90 SER A CA 1
ATOM 732 C C . SER A 1 90 ? -10.348 -20.405 20.645 1.00 61.09 90 SER A C 1
ATOM 734 O O . SER A 1 90 ? -10.024 -19.709 21.608 1.00 61.09 90 SER A O 1
ATOM 736 N N . LYS A 1 91 ? -10.400 -19.878 19.415 1.00 59.69 91 LYS A N 1
ATOM 737 C CA . LYS A 1 91 ? -10.211 -18.432 19.183 1.00 59.69 91 LYS A CA 1
ATOM 738 C C . LYS A 1 91 ? -11.392 -17.611 19.719 1.00 59.69 91 LYS A C 1
ATOM 740 O O . LYS A 1 91 ? -11.233 -16.417 19.938 1.00 59.69 91 LYS A O 1
ATOM 745 N N . LEU A 1 92 ? -12.545 -18.254 19.923 1.00 55.56 92 LEU A N 1
ATOM 746 C CA . LEU A 1 92 ? -13.798 -17.621 20.332 1.00 55.56 92 LEU A CA 1
ATOM 747 C C . LEU A 1 92 ? -13.824 -17.266 21.822 1.00 55.56 92 LEU A C 1
ATOM 749 O O . LEU A 1 92 ? -14.356 -16.215 22.155 1.00 55.56 92 LEU A O 1
ATOM 753 N N . ASP A 1 93 ? -13.167 -18.039 22.696 1.00 56.62 93 ASP A N 1
ATOM 754 C CA . ASP A 1 93 ? -13.134 -17.744 24.144 1.00 56.62 93 ASP A CA 1
ATOM 755 C C . ASP A 1 93 ? -12.421 -16.426 24.492 1.00 56.62 93 ASP A C 1
ATOM 757 O O . ASP A 1 93 ? -12.482 -15.955 25.624 1.00 56.62 93 ASP A O 1
ATOM 761 N N . ARG A 1 94 ? -11.710 -15.822 23.531 1.00 60.88 94 ARG A N 1
ATOM 762 C CA . ARG A 1 94 ? -10.916 -14.603 23.744 1.00 60.88 94 ARG A CA 1
ATOM 763 C C . ARG A 1 94 ? -11.582 -13.341 23.192 1.00 60.88 94 ARG A C 1
ATOM 765 O O . ARG A 1 94 ? -11.040 -12.259 23.399 1.00 60.88 94 ARG A O 1
ATOM 772 N N . VAL A 1 95 ? -12.709 -13.459 22.484 1.00 65.94 95 VAL A N 1
ATOM 773 C CA . VAL A 1 95 ? -13.393 -12.322 21.848 1.00 65.94 95 VAL A CA 1
ATOM 774 C C . VAL A 1 95 ? -14.618 -11.948 22.679 1.00 65.94 95 VAL A C 1
ATOM 776 O O . VAL A 1 95 ? -15.598 -12.687 22.724 1.00 65.94 95 VAL A O 1
ATOM 779 N N . LYS A 1 96 ? -14.563 -10.791 23.348 1.00 76.75 96 LYS A N 1
ATOM 780 C CA . LYS A 1 96 ? -15.714 -10.214 24.051 1.00 76.75 96 LYS A CA 1
ATOM 781 C C . LYS A 1 96 ? -16.767 -9.790 23.020 1.00 76.75 96 LYS A C 1
ATOM 783 O O . LYS A 1 96 ? -16.438 -9.097 22.065 1.00 76.75 96 LYS A O 1
ATOM 788 N N . ILE A 1 97 ? -18.017 -10.207 23.214 1.00 83.94 97 ILE A N 1
ATOM 789 C CA . ILE A 1 97 ? -19.147 -9.782 22.379 1.00 83.94 97 ILE A CA 1
ATOM 790 C C . ILE A 1 97 ? -19.743 -8.516 22.990 1.00 83.94 97 ILE A C 1
ATOM 792 O O . ILE A 1 97 ? -20.314 -8.573 24.078 1.00 83.94 97 ILE A O 1
ATOM 796 N N . ASP A 1 98 ? -19.590 -7.381 22.310 1.00 82.69 98 ASP A N 1
ATOM 797 C CA . ASP A 1 98 ? -20.144 -6.102 22.771 1.00 82.69 98 ASP A CA 1
ATOM 798 C C . ASP A 1 98 ? -21.605 -5.891 22.322 1.00 82.69 98 ASP A C 1
ATOM 800 O O . ASP A 1 98 ? -22.370 -5.239 23.028 1.00 82.69 98 ASP A O 1
ATOM 804 N N . GLU A 1 99 ? -22.026 -6.481 21.194 1.00 83.69 99 GLU A N 1
ATOM 805 C CA . GLU A 1 99 ? -23.397 -6.393 20.664 1.00 83.69 99 GLU A CA 1
ATOM 806 C C . GLU A 1 99 ? -23.842 -7.736 20.046 1.00 83.69 99 GLU A C 1
ATOM 808 O O . GLU A 1 99 ? -23.045 -8.441 19.430 1.00 83.69 99 GLU A O 1
ATOM 813 N N . THR A 1 100 ? -25.121 -8.108 20.193 1.00 85.94 100 THR A N 1
ATOM 814 C CA . THR A 1 100 ? -25.724 -9.293 19.548 1.00 85.94 100 THR A CA 1
ATOM 815 C C . THR A 1 100 ? -26.947 -8.883 18.733 1.00 85.94 100 THR A C 1
ATOM 817 O O . THR A 1 100 ? -27.888 -8.311 19.278 1.00 85.94 100 THR A O 1
ATOM 820 N N . LYS A 1 10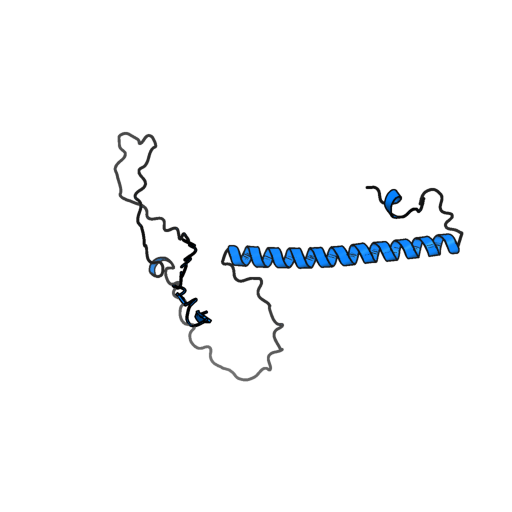1 ? -26.961 -9.213 17.435 1.00 85.88 101 LYS A N 1
ATOM 821 C CA . LYS A 1 101 ? -28.089 -8.950 16.526 1.00 85.88 101 LYS A CA 1
ATOM 822 C C . LYS A 1 101 ? -28.710 -10.258 16.051 1.00 85.88 101 LYS A C 1
ATOM 824 O O . LYS A 1 101 ? -28.010 -11.132 15.544 1.00 85.88 101 LYS A O 1
ATOM 829 N N . ILE A 1 102 ? -30.029 -10.376 16.189 1.00 87.81 102 ILE A N 1
ATOM 830 C CA . ILE A 1 102 ? -30.795 -11.504 15.647 1.00 87.81 102 ILE A CA 1
ATOM 831 C C . ILE A 1 102 ? -31.248 -11.138 14.233 1.00 87.81 102 ILE A C 1
ATOM 833 O O . ILE A 1 102 ? -32.024 -10.202 14.053 1.00 87.81 102 ILE A O 1
ATOM 837 N N . ILE A 1 103 ? -30.781 -11.891 13.238 1.00 87.19 103 ILE A N 1
ATOM 838 C CA . ILE A 1 103 ? -31.194 -11.733 11.839 1.00 87.19 103 ILE A CA 1
ATOM 839 C C . ILE A 1 103 ? -32.379 -12.665 11.584 1.00 87.19 103 ILE A C 1
ATOM 841 O O . ILE A 1 103 ? -32.258 -13.883 11.732 1.00 87.19 103 ILE A O 1
ATOM 845 N N . LYS A 1 104 ? -33.534 -12.096 11.220 1.00 87.88 104 LYS A N 1
ATOM 846 C CA . LYS A 1 104 ? -34.706 -12.874 10.801 1.00 87.88 104 LYS A CA 1
ATOM 847 C C . LYS A 1 104 ? -34.502 -13.378 9.375 1.00 87.88 104 LYS A C 1
ATOM 849 O O . LYS A 1 104 ? -33.931 -12.686 8.541 1.00 87.88 104 LYS A O 1
ATOM 854 N N . TYR A 1 105 ? -34.974 -14.588 9.102 1.00 86.12 105 TYR A N 1
ATOM 855 C CA . TYR A 1 105 ? -34.981 -15.125 7.747 1.00 86.12 105 TYR A CA 1
ATOM 856 C C . TYR A 1 105 ? -36.112 -14.475 6.936 1.00 86.12 105 TYR A C 1
ATOM 858 O O . TYR A 1 105 ? -37.257 -14.497 7.380 1.00 86.12 105 TYR A O 1
ATOM 866 N N . GLU A 1 106 ? -35.792 -13.910 5.769 1.00 84.88 106 GLU A N 1
ATOM 867 C CA . GLU A 1 106 ? -36.747 -13.179 4.911 1.00 84.88 106 GLU A CA 1
ATOM 868 C C . GLU A 1 106 ? -37.213 -13.973 3.672 1.00 84.88 106 GLU A C 1
ATOM 870 O O . GLU A 1 106 ? -37.965 -13.459 2.850 1.00 84.88 106 GLU A O 1
ATOM 875 N N . GLY A 1 107 ? -36.782 -15.228 3.508 1.00 86.19 107 GLY A N 1
ATOM 876 C CA . GLY A 1 107 ? -37.197 -16.078 2.384 1.00 86.19 107 GLY A CA 1
ATOM 877 C C . GLY A 1 107 ? -38.500 -16.847 2.636 1.00 86.19 107 GLY A C 1
ATOM 878 O O . GLY A 1 107 ? -38.982 -16.946 3.765 1.00 86.19 107 GLY A O 1
ATOM 879 N N . SER A 1 108 ? -39.046 -17.467 1.585 1.00 85.75 108 SER A N 1
ATOM 880 C CA . SER A 1 108 ? -40.163 -18.408 1.723 1.00 85.75 108 SER A CA 1
ATOM 881 C C . SER A 1 108 ? -39.685 -19.702 2.381 1.00 85.75 108 SER A C 1
ATOM 883 O O . SER A 1 108 ? -38.830 -20.402 1.832 1.00 85.75 108 SER A O 1
ATOM 885 N N . LEU A 1 109 ? -40.251 -20.030 3.539 1.00 87.44 109 LEU A N 1
ATOM 886 C CA . LEU A 1 109 ? -40.017 -21.305 4.202 1.00 87.44 109 LEU A CA 1
ATOM 887 C C . LEU A 1 109 ? -41.076 -22.333 3.775 1.00 87.44 109 LEU A C 1
ATOM 889 O O . LEU A 1 109 ? -42.231 -21.961 3.558 1.00 87.44 109 LEU A O 1
ATOM 893 N N . PRO A 1 110 ? -40.710 -23.619 3.675 1.00 89.75 110 PRO A N 1
ATOM 894 C CA . PRO A 1 110 ? -41.677 -24.708 3.587 1.00 89.75 110 PRO A CA 1
ATOM 895 C C . PRO A 1 110 ? -42.688 -24.687 4.747 1.00 89.75 110 PRO A C 1
ATOM 897 O O . PRO A 1 110 ? -42.367 -24.242 5.848 1.00 89.75 110 PRO A O 1
ATOM 900 N N . ASN A 1 111 ? -43.897 -25.210 4.525 1.00 86.12 111 ASN A N 1
ATOM 901 C CA . ASN A 1 111 ? -44.972 -25.209 5.533 1.00 86.12 111 ASN A CA 1
ATOM 902 C C . ASN A 1 111 ? -44.637 -26.024 6.795 1.00 86.12 111 ASN A C 1
ATOM 904 O O . ASN A 1 111 ? -45.205 -25.781 7.856 1.00 86.12 111 ASN A O 1
ATOM 908 N N . ASP A 1 112 ? -43.738 -26.998 6.680 1.00 90.94 112 ASP A N 1
ATOM 909 C CA . ASP A 1 112 ? -43.255 -27.849 7.768 1.00 90.94 112 ASP A CA 1
ATOM 910 C C . ASP A 1 112 ? -41.997 -27.288 8.455 1.00 90.94 112 ASP A C 1
ATOM 912 O O . ASP A 1 112 ? -41.453 -27.916 9.367 1.00 90.94 112 ASP A O 1
ATOM 916 N N . ALA A 1 113 ? -41.521 -26.109 8.041 1.00 86.62 113 ALA A N 1
ATOM 917 C CA . ALA A 1 113 ? -40.339 -25.495 8.618 1.00 86.62 113 ALA A CA 1
ATOM 918 C C . ALA A 1 113 ? -40.563 -25.153 10.098 1.00 86.62 113 ALA A C 1
ATOM 920 O O . ALA A 1 113 ? -41.440 -24.374 10.467 1.00 86.62 113 ALA A O 1
ATOM 921 N N . GLN A 1 114 ? -39.706 -25.707 10.954 1.00 89.50 114 GLN A N 1
ATOM 922 C CA . GLN A 1 114 ? -39.696 -25.430 12.387 1.00 89.50 114 GLN A CA 1
ATOM 923 C C . GLN A 1 114 ? -38.457 -24.624 12.764 1.00 89.50 114 GLN A C 1
ATOM 925 O O . GLN A 1 114 ? -37.345 -24.9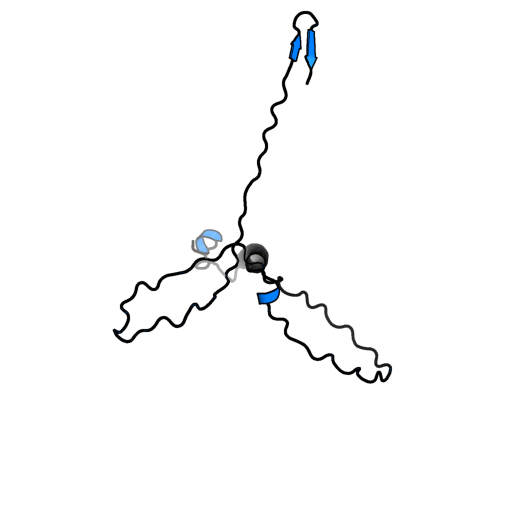00 12.306 1.00 89.50 114 GLN A O 1
ATOM 930 N N . HIS A 1 115 ? -38.636 -23.647 13.648 1.00 89.88 115 HIS A N 1
ATOM 931 C CA . HIS A 1 115 ? -37.528 -22.883 14.202 1.00 89.88 115 HIS A CA 1
ATOM 932 C C . HIS A 1 115 ? -36.654 -23.779 15.097 1.00 89.88 115 HIS A C 1
ATOM 934 O O . HIS A 1 115 ? -37.083 -24.206 16.167 1.00 89.88 115 HIS A O 1
ATOM 940 N N . LYS A 1 116 ? -35.413 -24.047 14.670 1.00 90.12 116 LYS A N 1
ATOM 941 C CA . LYS A 1 116 ? -34.442 -24.892 15.396 1.00 90.12 116 LYS A CA 1
ATOM 942 C C . LYS A 1 116 ? -33.426 -24.109 16.240 1.00 90.12 116 LYS A C 1
ATOM 944 O O . LYS A 1 116 ? -32.468 -24.695 16.736 1.00 90.12 116 LYS A O 1
ATOM 949 N N . GLY A 1 117 ? -33.631 -22.805 16.422 1.00 87.94 117 GLY A N 1
ATOM 950 C CA . GLY A 1 117 ? -32.716 -21.927 17.151 1.00 87.94 117 GLY A CA 1
ATOM 951 C C . GLY A 1 117 ? -31.791 -21.125 16.237 1.00 87.94 117 GLY A C 1
ATOM 952 O O . GLY A 1 117 ? -31.984 -21.059 15.023 1.00 87.94 117 GLY A O 1
ATOM 953 N N . TYR A 1 118 ? -30.784 -20.499 16.844 1.00 87.62 118 TYR A N 1
ATOM 954 C CA . TYR A 1 118 ? -29.891 -19.558 16.175 1.00 87.62 118 TYR A CA 1
ATOM 955 C C . TYR A 1 118 ? -28.506 -20.161 15.956 1.00 87.62 118 TYR A C 1
ATOM 957 O O . TYR A 1 118 ? -27.948 -20.818 16.834 1.00 87.62 118 TYR A O 1
ATOM 965 N N . ARG A 1 119 ? -27.921 -19.886 14.788 1.00 84.62 119 ARG A N 1
ATOM 966 C CA . ARG A 1 119 ? -26.501 -20.125 14.529 1.00 84.62 119 ARG A CA 1
ATOM 967 C C . ARG A 1 119 ? -25.735 -18.828 14.768 1.00 84.62 119 ARG A C 1
ATOM 969 O O . ARG A 1 119 ? -25.975 -17.846 14.072 1.00 84.62 119 ARG A O 1
ATOM 976 N N . SER A 1 120 ? -24.787 -18.843 15.700 1.00 83.44 120 SER A N 1
ATOM 977 C CA . SER A 1 120 ? -23.940 -17.681 15.980 1.00 83.44 120 SER A CA 1
ATOM 978 C C . SER A 1 120 ? -22.811 -17.550 14.956 1.00 83.44 120 SER A C 1
ATOM 980 O O . SER A 1 120 ? -22.084 -18.509 14.689 1.00 83.44 120 SER A O 1
ATOM 982 N N . VAL A 1 121 ? -22.640 -16.346 14.413 1.00 83.50 121 VAL A N 1
ATOM 983 C CA . VAL A 1 121 ? -21.480 -15.932 13.615 1.00 83.50 121 VAL A CA 1
ATOM 984 C C . VAL A 1 121 ? -20.937 -14.664 14.264 1.00 83.50 121 VAL A C 1
ATOM 986 O O . VAL A 1 121 ? -21.678 -13.701 14.429 1.00 83.50 121 VAL A O 1
ATOM 989 N N . VAL A 1 122 ? -19.671 -14.686 14.684 1.00 82.31 122 VAL A N 1
ATOM 990 C CA . VAL A 1 122 ? -19.013 -13.544 15.336 1.00 82.31 122 VAL A CA 1
ATOM 991 C C . VAL A 1 122 ? -18.159 -12.818 14.302 1.00 82.31 122 VAL A C 1
ATOM 993 O O . VAL A 1 122 ? -17.269 -13.426 13.705 1.00 82.31 122 VAL A O 1
ATOM 996 N N . THR A 1 123 ? -18.414 -11.526 14.121 1.00 81.12 123 THR A N 1
ATOM 997 C CA . THR A 1 123 ? -17.604 -10.614 13.305 1.00 81.12 123 THR A CA 1
ATOM 998 C C . THR A 1 123 ? -17.052 -9.522 14.214 1.00 81.12 123 THR A C 1
ATOM 1000 O O . THR A 1 123 ? -17.736 -9.086 15.136 1.00 81.12 123 THR A O 1
ATOM 1003 N N . GLN A 1 124 ? -15.799 -9.125 13.994 1.00 79.75 124 GLN A N 1
ATOM 1004 C CA . GLN A 1 124 ? -15.143 -8.077 14.768 1.00 79.75 124 GLN A CA 1
ATOM 1005 C C . GLN A 1 124 ? -15.018 -6.822 13.905 1.00 79.75 124 GLN A C 1
ATOM 1007 O O . GLN A 1 124 ? -14.246 -6.817 12.949 1.00 79.75 124 GLN A O 1
ATOM 1012 N N . ASP A 1 125 ? -15.756 -5.777 14.274 1.00 82.44 125 ASP A N 1
ATOM 1013 C CA . ASP A 1 125 ? -15.644 -4.442 13.683 1.00 82.44 125 ASP A CA 1
ATOM 1014 C C . ASP A 1 125 ? -14.779 -3.526 14.563 1.00 82.44 125 ASP A C 1
ATOM 1016 O O . ASP A 1 125 ? -14.560 -3.788 15.750 1.00 82.44 125 ASP A O 1
ATOM 1020 N N . ILE A 1 126 ? -14.272 -2.438 13.981 1.00 84.25 126 ILE A N 1
ATOM 1021 C CA . ILE A 1 126 ? -13.456 -1.435 14.676 1.00 84.25 126 ILE A CA 1
ATOM 1022 C C . ILE A 1 126 ? -14.177 -0.088 14.605 1.00 84.25 126 ILE A C 1
ATOM 1024 O O . ILE A 1 126 ? -14.512 0.387 13.523 1.00 84.25 126 ILE A O 1
ATOM 1028 N N . ILE A 1 127 ? -14.375 0.555 15.758 1.00 85.00 127 ILE A N 1
ATOM 1029 C CA . ILE A 1 127 ? -14.906 1.921 15.844 1.00 85.00 127 ILE A CA 1
ATOM 1030 C C . ILE A 1 127 ? -13.731 2.881 16.055 1.00 85.00 127 ILE A C 1
ATOM 1032 O O . ILE A 1 127 ? -13.164 2.943 17.145 1.00 85.00 127 ILE A O 1
ATOM 1036 N N . ILE A 1 128 ? -13.371 3.647 15.022 1.00 87.94 128 ILE A N 1
ATOM 1037 C CA . ILE A 1 128 ? -12.363 4.715 15.103 1.00 87.94 128 ILE A CA 1
ATOM 1038 C C . ILE A 1 128 ? -13.098 6.051 15.219 1.00 87.94 128 ILE A C 1
ATOM 1040 O O . ILE A 1 128 ? -13.878 6.404 14.337 1.00 87.94 128 ILE A O 1
ATOM 1044 N N . LYS A 1 129 ? -12.855 6.802 16.298 1.00 91.06 129 LYS A N 1
ATOM 1045 C CA . LYS A 1 129 ? -13.442 8.134 16.503 1.00 91.06 129 LYS A CA 1
ATOM 1046 C C . LYS A 1 129 ? -12.381 9.144 16.926 1.00 91.06 129 LYS A C 1
ATOM 1048 O O . LYS A 1 129 ? -11.554 8.852 17.787 1.00 91.06 129 LYS A O 1
ATOM 1053 N N . THR A 1 130 ? -12.421 10.335 16.338 1.00 87.19 130 THR A N 1
ATOM 1054 C CA . THR A 1 130 ? -11.621 11.478 16.792 1.00 87.19 130 THR A CA 1
ATOM 1055 C C . THR A 1 130 ? -12.228 12.032 18.076 1.00 87.19 130 THR A C 1
ATOM 1057 O O . THR A 1 130 ? -13.433 12.280 18.124 1.00 87.19 130 THR A O 1
ATOM 1060 N N . ASN A 1 131 ? -11.411 12.235 19.108 1.00 86.81 131 ASN A N 1
ATOM 1061 C CA . ASN A 1 131 ? -11.833 12.903 20.335 1.00 86.81 131 ASN A CA 1
ATOM 1062 C C . ASN A 1 131 ? -11.177 14.281 20.409 1.00 86.81 131 ASN A C 1
ATOM 1064 O O . ASN A 1 131 ? -10.077 14.423 20.938 1.00 86.81 131 ASN A O 1
ATOM 1068 N N . ASN A 1 132 ? -11.846 15.275 19.834 1.00 89.81 132 ASN A N 1
ATOM 1069 C CA . ASN A 1 132 ? -11.346 16.642 19.796 1.00 89.81 132 ASN A CA 1
ATOM 1070 C C . ASN A 1 132 ? -11.925 17.408 20.985 1.00 89.81 132 ASN A C 1
ATOM 1072 O O . ASN A 1 132 ? -13.143 17.473 21.142 1.00 89.81 132 ASN A O 1
ATOM 1076 N N . ILE A 1 133 ? -11.051 17.986 21.805 1.00 92.00 133 ILE A N 1
ATOM 1077 C CA . ILE A 1 133 ? -11.430 18.842 22.929 1.00 92.00 133 ILE A CA 1
ATOM 1078 C C . ILE A 1 133 ? -10.896 20.241 22.621 1.00 92.00 133 ILE A C 1
ATOM 1080 O O . ILE A 1 133 ? -9.686 20.428 22.508 1.00 92.00 133 ILE A O 1
ATOM 1084 N N . GLU A 1 134 ? -11.795 21.209 22.444 1.00 92.50 134 GLU A N 1
ATOM 1085 C CA . GLU A 1 134 ? -11.438 22.623 22.298 1.00 92.50 134 GLU A CA 1
ATOM 1086 C C . GLU A 1 134 ? -11.404 23.266 23.689 1.00 92.50 134 GLU A C 1
ATOM 1088 O O . GLU A 1 134 ? -12.423 23.320 24.377 1.00 92.50 134 GLU A O 1
ATOM 1093 N N . PHE A 1 135 ? -10.240 23.767 24.099 1.00 91.19 135 PHE A N 1
ATOM 1094 C CA . PHE A 1 135 ? -10.112 24.578 25.306 1.00 91.19 135 PHE A CA 1
ATOM 1095 C C . PHE A 1 135 ? -10.120 26.051 24.917 1.00 91.19 135 PHE A C 1
ATOM 1097 O O . PHE A 1 135 ? -9.245 26.510 24.185 1.00 91.19 135 PHE A O 1
ATOM 1104 N N . ARG A 1 136 ? -11.104 26.796 25.422 1.00 89.25 136 ARG A N 1
ATOM 1105 C CA . ARG A 1 136 ? -11.144 28.255 25.314 1.00 89.25 136 ARG A CA 1
ATOM 1106 C C . ARG A 1 136 ? -10.767 28.838 26.658 1.00 89.25 136 ARG A C 1
ATOM 1108 O O . ARG A 1 136 ? -11.515 28.706 27.620 1.00 89.25 136 ARG A O 1
ATOM 1115 N N . LEU A 1 137 ? -9.585 29.432 26.707 1.00 89.75 137 LEU A N 1
ATOM 1116 C CA . LEU A 1 137 ? -9.108 30.134 27.884 1.00 89.75 137 LEU A CA 1
ATOM 1117 C C . LEU A 1 137 ? -9.678 31.549 27.869 1.00 89.75 137 LEU A C 1
ATOM 1119 O O . LEU A 1 137 ? -9.703 32.212 26.828 1.00 89.75 137 LEU A O 1
ATOM 1123 N N . GLU A 1 138 ? -10.165 31.986 29.022 1.00 87.31 138 GLU A N 1
ATOM 1124 C CA . GLU A 1 138 ? -10.571 33.370 29.220 1.00 87.31 138 GLU A CA 1
ATOM 1125 C C . GLU A 1 138 ? -9.336 34.265 29.127 1.00 87.31 138 GLU A C 1
ATOM 1127 O O . GLU A 1 138 ? -8.273 33.931 29.648 1.00 87.31 138 GLU A O 1
ATOM 1132 N N . ARG A 1 139 ? -9.468 35.398 28.434 1.00 84.69 139 ARG A N 1
ATOM 1133 C CA . ARG A 1 139 ? -8.390 36.375 28.283 1.00 84.69 139 ARG A CA 1
ATOM 1134 C C . ARG A 1 139 ? -8.843 37.692 28.872 1.00 84.69 139 ARG A C 1
ATOM 1136 O O . ARG A 1 139 ? -9.883 38.223 28.483 1.00 84.69 139 ARG A O 1
ATOM 1143 N N . TYR A 1 140 ? -8.036 38.216 29.780 1.00 82.88 140 TYR A N 1
ATOM 1144 C CA . TYR A 1 140 ? -8.303 39.464 30.471 1.00 82.88 140 TYR A CA 1
ATOM 1145 C C . TYR A 1 140 ? -7.367 40.550 29.938 1.00 82.88 140 TYR A C 1
ATOM 1147 O O . TYR A 1 140 ? -6.171 40.329 29.740 1.00 82.88 140 TYR A O 1
ATOM 1155 N N . TYR A 1 141 ? -7.927 41.732 29.682 1.00 83.19 141 TYR A N 1
ATOM 1156 C CA . TYR A 1 141 ? -7.178 42.918 29.279 1.00 83.19 141 TYR A CA 1
ATOM 1157 C C . TYR A 1 141 ? -7.595 44.098 30.153 1.00 83.19 141 TYR A C 1
ATOM 1159 O O . TYR A 1 141 ? -8.783 44.412 30.238 1.00 83.19 141 TYR A O 1
ATOM 1167 N N . SER A 1 142 ? -6.615 44.753 30.778 1.00 80.69 142 SER A N 1
ATOM 1168 C CA . SER A 1 142 ? -6.808 45.962 31.586 1.00 80.69 142 SER A CA 1
ATOM 1169 C C . SER A 1 142 ? -6.133 47.149 30.887 1.00 80.69 142 SER A C 1
ATOM 1171 O O . SER A 1 142 ? -4.906 47.276 30.954 1.00 80.69 142 SER A O 1
ATOM 1173 N N . PRO A 1 143 ? -6.894 48.034 30.207 1.00 76.94 143 PRO A N 1
ATOM 1174 C CA . PRO A 1 143 ? -6.325 49.203 29.534 1.00 76.94 143 PRO A CA 1
ATOM 1175 C C . PRO A 1 143 ? -5.698 50.208 30.508 1.00 76.94 143 PRO A C 1
ATOM 1177 O O . PRO A 1 143 ? -4.737 50.886 30.158 1.00 76.94 143 PRO A O 1
ATOM 1180 N N . SER A 1 144 ? -6.236 50.311 31.727 1.00 77.25 144 SER A N 1
ATOM 1181 C CA . SER A 1 144 ? -5.767 51.241 32.761 1.00 77.25 144 SER A CA 1
ATOM 1182 C C . SER A 1 144 ? -4.425 50.841 33.370 1.00 77.25 144 SER A C 1
ATOM 1184 O O . SER A 1 144 ? -3.678 51.709 33.807 1.00 77.25 144 SER A O 1
ATOM 1186 N N . GLU A 1 145 ? -4.115 49.544 33.385 1.00 74.50 145 GLU A N 1
ATOM 1187 C CA . GLU A 1 145 ? -2.862 49.004 33.935 1.00 74.50 145 GLU A CA 1
ATOM 1188 C C . GLU A 1 145 ? -1.889 48.545 32.837 1.00 74.50 145 GLU A C 1
ATOM 1190 O O . GLU A 1 145 ? -0.790 48.089 33.135 1.00 74.50 145 GLU A O 1
ATOM 1195 N N . ASN A 1 146 ? -2.289 48.675 31.565 1.00 70.81 146 ASN A N 1
ATOM 1196 C CA . ASN A 1 146 ? -1.574 48.184 30.385 1.00 70.81 146 ASN A CA 1
ATOM 1197 C C . ASN A 1 146 ? -1.107 46.718 30.534 1.00 70.81 146 ASN A C 1
ATOM 1199 O O . ASN A 1 146 ? -0.005 46.353 30.1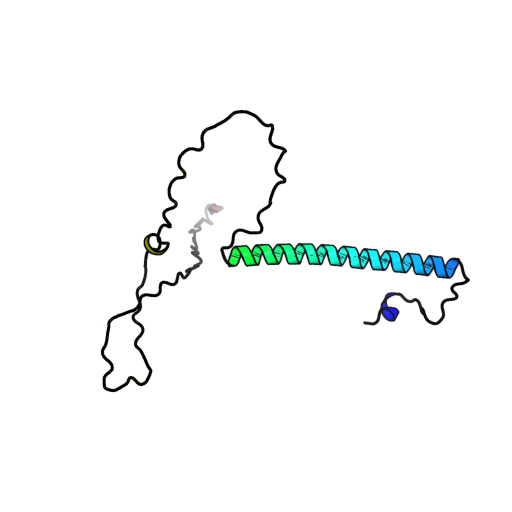25 1.00 70.81 146 ASN A O 1
ATOM 1203 N N . TYR A 1 147 ? -1.950 45.887 31.157 1.00 66.50 147 TYR A N 1
ATOM 1204 C CA . TYR A 1 147 ? -1.664 44.487 31.465 1.00 66.50 147 TYR A CA 1
ATOM 1205 C C . TYR A 1 147 ? -2.417 43.555 30.511 1.00 66.50 147 TYR A C 1
ATOM 1207 O O . TYR A 1 147 ? -3.622 43.715 30.283 1.00 66.50 147 TYR A O 1
ATOM 1215 N N . GLN A 1 148 ? -1.695 42.576 29.962 1.00 68.19 148 GLN A N 1
ATOM 1216 C CA . GLN A 1 148 ? -2.241 41.496 29.142 1.00 68.19 148 GLN A CA 1
ATOM 1217 C C . GLN A 1 148 ? -1.761 40.153 29.685 1.00 68.19 148 GLN A C 1
ATOM 1219 O O . GLN A 1 148 ? -0.558 39.890 29.705 1.00 68.19 148 GLN A O 1
ATOM 1224 N N . GLU A 1 149 ? -2.704 39.301 30.081 1.00 66.31 149 GLU A N 1
ATOM 1225 C CA . GLU A 1 149 ? -2.414 37.906 30.412 1.00 66.31 149 GLU A CA 1
ATOM 1226 C C . GLU A 1 149 ? -2.552 37.044 29.145 1.00 66.31 149 GLU A C 1
ATOM 1228 O O . GLU A 1 149 ? -3.495 37.212 28.359 1.00 66.31 149 GLU A O 1
ATOM 1233 N N . SER A 1 150 ? -1.535 36.211 28.890 1.00 62.16 150 SER A N 1
ATOM 1234 C CA . SER A 1 150 ? -1.363 35.428 27.653 1.00 62.16 150 SER A CA 1
ATOM 1235 C C . SER A 1 150 ? -1.952 34.034 27.773 1.00 62.16 150 SER A C 1
ATOM 1237 O O . SER A 1 150 ? -1.570 33.339 28.738 1.00 62.16 150 SER A O 1
#

Radius of gyration: 35.44 Å; chains: 1; bounding box: 77×88×75 Å

pLDDT: mean 75.84, std 14.81, range [43.19, 97.38]

Organism: NCBI:txid2754717

Secondary structure (DSSP, 8-state):
--HHHHH---TTS--TT-HHHHHHHHHHHHHHHHHHHHHHHHHHHHHHHHHHHHHHHTTPPP----PPPPPPPP-----PPPPPP-----SGGG-------PPPP-SPPPTT----------------------------EETTTTEE--

Foldseek 3Di:
DDPCVVQVDDPVPQDPVDPVSVVSVVVSVVVVVVVVVVVVVVVVVVVLVVQCVVCVVVVHHPDDPDDDDDDDDDDDDDDDDPPDPDDPPDPVVPDDDPDDDDDDDPDDDDPPDDDPDDDDDDDDDDDDDDDDDDDDDDWDQDPVVRDTDD

Sequence (150 aa):
MFLKDLLHIDWSNTDFNDQEAVKALLHHLANLVEALHRENLALKTENQRLKDENNHLKGERGKPDIKPKAPKKNGTDKRPEPKKEWTKGSKLDRVKIDETKIIKYEGSLPNDAQHKGYRSVVTQDIIIKTNNIEFRLERYYSPSENYQES